Protein AF-A0A3P7LP41-F1 (afdb_monomer_lite)

InterPro domains:
  IPR001951 Histone H4 [PR00623] (15-35)
  IPR001951 Histone H4 [PR00623] (37-51)
  IPR001951 Histone H4 [PR00623] (52-64)
  IPR001951 Histone H4 [PR00623] (64-75)
  IPR001951 Histone H4 [PTHR10484] (1-75)
  IPR001951 Histone H4 [SM00417] (6-65)
  IPR001951 Histone H4 [cd22912] (1-74)
  IPR009072 Histone-fold [G3DSA:1.10.20.10] (1-73)
  IPR009072 Histone-fold [SSF47113] (1-75)
  IPR035425 CENP-T/Histone H4, histone fold [PF15511] (19-71)

Organism: Strongylus vulgaris (NCBI:txid40348)

Sequence (102 aa):
NIQGITKPAIRRLARRGGVKRISGLIYEETRGVLKVFLENVIRDAVTYCEHAKRKTVTAMDVVYALKRQGRTLYEEPNNSNPTALFRATIRIFEYHVGRIRE

Radius of gyration: 16.46 Å; chains: 1; bounding box: 38×28×38 Å

Secondary structure (DSSP, 8-state):
-GGGS-HHHHHHHHHHTT-----TTHHHHHHHHHHHHHHHHHHHHHHHHHHTT-SS--HHHHHHHHHHTT------TT---THHHHHHHHHHHHHHHGGG--

Foldseek 3Di:
DLPVCDPVNVVVVCVVVVNDDDDPVVSVVVSVVVVVVCVQLVVQLVVVCVVVVHPDRDPVSSQVSCVVVVNHDDDDPPPPCCPVVVVVVVVVVCVVVVVVVD

pLDDT: mean 79.87, std 20.14, range [42.59, 96.94]

Structure (mmCIF, N/CA/C/O backbone):
data_AF-A0A3P7LP41-F1
#
_entry.id   AF-A0A3P7LP41-F1
#
loop_
_atom_site.group_PDB
_atom_site.id
_atom_site.type_symbol
_atom_site.label_atom_id
_atom_site.label_alt_id
_atom_site.label_comp_id
_atom_site.label_asym_id
_atom_site.label_entity_id
_atom_site.label_seq_id
_atom_site.pdbx_PDB_ins_code
_atom_site.Cartn_x
_atom_site.Cartn_y
_atom_site.Cartn_z
_atom_site.occupancy
_atom_site.B_iso_or_equiv
_atom_site.auth_seq_id
_atom_site.auth_comp_id
_atom_site.auth_asym_id
_atom_site.auth_atom_id
_atom_site.pdbx_PDB_model_num
ATOM 1 N N . ASN A 1 1 ? 5.322 6.650 4.846 1.00 85.25 1 ASN A N 1
ATOM 2 C CA . ASN A 1 1 ? 6.224 7.223 3.819 1.00 85.25 1 ASN A CA 1
ATOM 3 C C . ASN A 1 1 ? 6.304 6.258 2.638 1.00 85.25 1 ASN A C 1
ATOM 5 O O . ASN A 1 1 ? 6.669 5.109 2.849 1.00 85.25 1 ASN A O 1
ATOM 9 N N . ILE A 1 2 ? 5.953 6.688 1.421 1.00 89.38 2 ILE A N 1
ATOM 10 C CA . ILE A 1 2 ? 5.900 5.801 0.244 1.00 89.38 2 ILE A CA 1
ATOM 11 C C . ILE A 1 2 ? 7.287 5.460 -0.330 1.00 89.38 2 ILE A C 1
ATOM 13 O O . ILE A 1 2 ? 7.479 4.392 -0.912 1.00 89.38 2 ILE A O 1
ATOM 17 N N . GLN A 1 3 ? 8.287 6.314 -0.094 1.00 90.50 3 GLN A N 1
ATOM 18 C CA . GLN A 1 3 ? 9.660 6.092 -0.563 1.00 90.50 3 GLN A CA 1
ATOM 19 C C . GLN A 1 3 ? 10.399 4.997 0.226 1.00 90.50 3 GLN A C 1
ATOM 21 O O . GLN A 1 3 ? 11.425 4.495 -0.230 1.00 90.50 3 GLN A O 1
ATOM 26 N N . GLY A 1 4 ? 9.839 4.555 1.361 1.00 93.12 4 GLY A N 1
ATOM 27 C CA . GLY A 1 4 ? 10.327 3.386 2.102 1.00 93.12 4 GLY A CA 1
ATOM 28 C C . GLY A 1 4 ? 10.204 2.075 1.315 1.00 93.12 4 GLY A C 1
ATOM 29 O O . GLY A 1 4 ? 10.935 1.121 1.580 1.00 93.12 4 GLY A O 1
ATOM 30 N N . ILE A 1 5 ? 9.339 2.029 0.295 1.00 93.31 5 ILE A N 1
ATOM 31 C CA . ILE A 1 5 ? 9.289 0.921 -0.660 1.00 93.31 5 ILE A CA 1
ATOM 32 C C . ILE A 1 5 ? 10.405 1.121 -1.686 1.00 93.31 5 ILE A C 1
ATOM 34 O O . ILE A 1 5 ? 10.312 1.944 -2.599 1.00 93.31 5 ILE A O 1
ATOM 38 N N . THR A 1 6 ? 11.498 0.383 -1.508 1.00 96.25 6 THR A N 1
ATOM 39 C CA . THR A 1 6 ? 12.721 0.559 -2.299 1.00 96.25 6 THR A CA 1
ATOM 40 C C . THR A 1 6 ? 12.633 -0.120 -3.671 1.00 96.25 6 THR A C 1
ATOM 42 O O . THR A 1 6 ? 11.956 -1.137 -3.852 1.00 96.25 6 THR A O 1
ATOM 45 N N . LYS A 1 7 ? 13.381 0.396 -4.661 1.00 95.38 7 LYS A N 1
ATOM 46 C CA . LYS A 1 7 ? 13.454 -0.196 -6.014 1.00 95.38 7 LYS A CA 1
ATOM 47 C C . LYS A 1 7 ? 13.834 -1.694 -6.003 1.00 95.38 7 LYS A C 1
ATOM 49 O O . LYS A 1 7 ? 13.221 -2.453 -6.758 1.00 95.38 7 LYS A O 1
ATOM 54 N N . PRO A 1 8 ? 14.775 -2.174 -5.156 1.00 96.06 8 PRO A N 1
ATOM 55 C CA . PRO A 1 8 ? 15.054 -3.606 -5.031 1.00 96.06 8 PRO A CA 1
ATOM 56 C C . PRO A 1 8 ? 13.862 -4.433 -4.532 1.00 96.06 8 PRO A C 1
ATOM 58 O O . PRO A 1 8 ? 13.678 -5.553 -5.006 1.00 96.06 8 PRO A O 1
ATOM 61 N N . ALA A 1 9 ? 13.034 -3.908 -3.621 1.00 96.00 9 ALA A N 1
ATOM 62 C CA . ALA A 1 9 ? 11.843 -4.611 -3.138 1.00 96.00 9 ALA A CA 1
ATOM 63 C C . ALA A 1 9 ? 10.814 -4.815 -4.260 1.00 96.00 9 ALA A C 1
ATOM 65 O O . ALA A 1 9 ? 10.357 -5.938 -4.475 1.00 96.00 9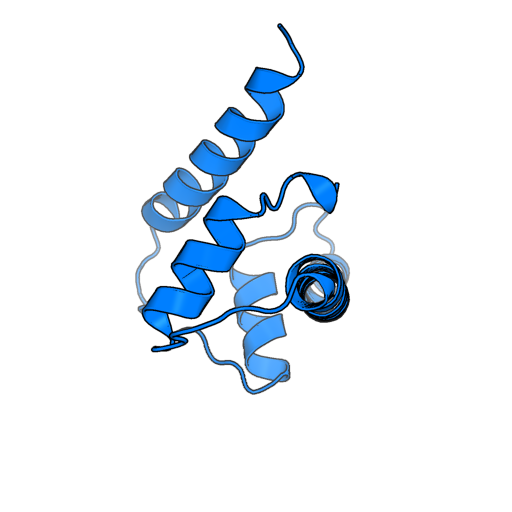 ALA A O 1
ATOM 66 N N . ILE A 1 10 ? 10.545 -3.762 -5.040 1.00 95.75 10 ILE A N 1
ATOM 67 C CA . ILE A 1 10 ? 9.672 -3.828 -6.223 1.00 95.75 10 ILE A CA 1
ATOM 68 C C . ILE A 1 10 ? 10.229 -4.828 -7.242 1.00 95.75 10 ILE A C 1
ATOM 70 O O . ILE A 1 10 ? 9.490 -5.654 -7.775 1.00 95.75 10 ILE A O 1
ATOM 74 N N . ARG A 1 11 ? 11.551 -4.826 -7.465 1.00 96.62 11 ARG A N 1
ATOM 75 C CA . ARG A 1 11 ? 12.195 -5.799 -8.357 1.00 96.62 11 ARG A CA 1
ATOM 76 C C . ARG A 1 11 ? 11.952 -7.233 -7.886 1.00 96.62 11 ARG A C 1
ATOM 78 O O . ARG A 1 11 ? 11.575 -8.054 -8.712 1.00 96.62 11 ARG A O 1
ATOM 85 N N . ARG A 1 12 ? 12.130 -7.542 -6.594 1.00 96.94 12 ARG A N 1
ATOM 86 C CA . ARG A 1 12 ? 11.881 -8.896 -6.054 1.00 96.94 12 ARG A CA 1
ATOM 87 C C . ARG A 1 12 ? 10.436 -9.350 -6.274 1.00 96.94 12 ARG A C 1
ATOM 89 O O . ARG A 1 12 ? 10.228 -10.493 -6.672 1.00 96.94 12 ARG A O 1
ATOM 96 N N . LEU A 1 13 ? 9.460 -8.459 -6.082 1.00 94.75 13 LEU A N 1
ATOM 97 C CA . LEU A 1 13 ? 8.048 -8.749 -6.360 1.00 94.75 13 LEU A CA 1
ATOM 98 C C . LEU A 1 13 ? 7.806 -9.035 -7.846 1.00 94.75 13 LEU A C 1
ATOM 100 O O . LEU A 1 13 ? 7.236 -10.067 -8.187 1.00 94.75 13 LEU A O 1
ATOM 104 N N . ALA A 1 14 ? 8.313 -8.177 -8.732 1.00 95.50 14 ALA A N 1
ATOM 105 C CA . ALA A 1 14 ? 8.184 -8.364 -10.175 1.00 95.50 14 ALA A CA 1
ATOM 106 C C . ALA A 1 14 ? 8.852 -9.668 -10.650 1.00 95.50 14 ALA A C 1
ATOM 108 O O . ALA A 1 14 ? 8.296 -10.376 -11.486 1.00 95.50 14 ALA A O 1
ATOM 109 N N . ARG A 1 15 ? 10.011 -10.040 -10.083 1.00 96.88 15 ARG A N 1
ATOM 110 C CA . ARG A 1 15 ? 10.654 -11.333 -10.380 1.00 96.88 15 ARG A CA 1
ATOM 111 C C . ARG A 1 15 ? 9.798 -12.516 -9.946 1.00 96.88 15 ARG A C 1
ATOM 113 O O . ARG A 1 15 ? 9.682 -13.462 -10.714 1.00 96.88 15 ARG A O 1
ATOM 120 N N . ARG A 1 16 ? 9.172 -12.452 -8.765 1.00 96.69 16 ARG A N 1
ATOM 121 C CA . ARG A 1 16 ? 8.227 -13.486 -8.312 1.00 96.69 16 ARG A CA 1
ATOM 122 C C . ARG A 1 16 ? 7.037 -13.624 -9.268 1.00 96.69 16 ARG A C 1
ATOM 124 O O . ARG A 1 16 ? 6.569 -14.731 -9.478 1.00 96.69 16 ARG A O 1
ATOM 131 N N . GLY A 1 17 ? 6.604 -12.524 -9.883 1.00 94.75 17 GLY A N 1
ATOM 132 C CA . GLY A 1 17 ? 5.594 -12.519 -10.945 1.00 94.75 17 GLY A CA 1
ATOM 133 C C . GLY A 1 17 ? 6.104 -12.900 -12.344 1.00 94.75 17 GLY A C 1
ATOM 134 O O . GLY A 1 17 ? 5.377 -12.700 -13.308 1.00 94.75 17 GLY A O 1
ATOM 135 N N . GLY A 1 18 ? 7.345 -13.381 -12.500 1.00 95.50 18 GLY A N 1
ATOM 136 C CA . GLY A 1 18 ? 7.890 -13.808 -13.799 1.00 95.50 18 GLY A CA 1
ATOM 137 C C . GLY A 1 18 ? 8.335 -12.673 -14.731 1.00 95.50 18 GLY A C 1
ATOM 138 O O . GLY A 1 18 ? 8.662 -12.905 -15.894 1.00 95.50 18 GLY A O 1
ATOM 139 N N . VAL A 1 19 ? 8.392 -11.429 -14.250 1.00 95.56 19 VAL A N 1
ATOM 140 C CA . VAL A 1 19 ? 8.746 -10.273 -15.086 1.00 95.56 19 VAL A CA 1
ATOM 141 C C . VAL A 1 19 ? 10.241 -10.296 -15.415 1.00 95.56 19 VAL A C 1
ATOM 143 O O . VAL A 1 19 ? 11.077 -10.242 -14.509 1.00 95.56 19 VAL A O 1
ATOM 146 N N . LYS A 1 20 ? 10.601 -10.328 -16.711 1.00 95.12 20 LYS A N 1
ATOM 147 C CA . LYS A 1 20 ? 11.998 -10.398 -17.206 1.00 95.12 20 LYS A CA 1
ATOM 148 C C . LYS A 1 20 ? 12.689 -9.035 -17.371 1.00 95.12 20 LYS A C 1
ATOM 150 O O . LYS A 1 20 ? 13.871 -8.912 -17.035 1.00 95.12 20 LYS A O 1
ATOM 155 N N . ARG A 1 21 ? 11.992 -7.997 -17.835 1.00 95.19 21 ARG A N 1
ATOM 156 C CA . ARG A 1 21 ? 12.515 -6.620 -17.952 1.00 95.19 21 ARG A CA 1
ATOM 157 C C . ARG A 1 21 ? 11.529 -5.644 -17.314 1.00 95.19 21 ARG A C 1
ATOM 159 O O . ARG A 1 21 ? 10.330 -5.865 -17.385 1.00 95.19 21 ARG A O 1
ATOM 166 N N . ILE A 1 22 ? 12.042 -4.605 -16.658 1.00 94.88 2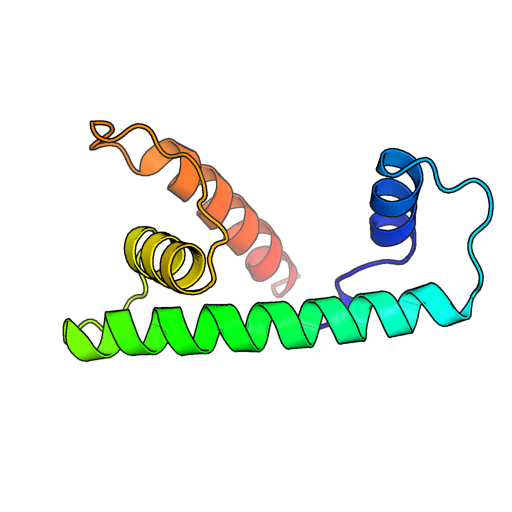2 ILE A N 1
ATOM 167 C CA . ILE A 1 22 ? 11.237 -3.637 -15.899 1.00 94.88 22 ILE A CA 1
ATOM 168 C C . ILE A 1 22 ? 11.633 -2.234 -16.356 1.00 94.88 22 ILE A C 1
ATOM 170 O O . ILE A 1 22 ? 12.818 -1.898 -16.309 1.00 94.88 22 ILE A O 1
ATOM 174 N N . SER A 1 23 ? 10.652 -1.438 -16.784 1.00 95.38 23 SER A N 1
ATOM 175 C CA . SER A 1 23 ? 10.841 -0.025 -17.138 1.00 95.38 23 SER A CA 1
ATOM 176 C C . SER A 1 23 ? 11.044 0.846 -15.891 1.00 95.38 23 SER A C 1
ATOM 178 O O . SER A 1 23 ? 10.557 0.520 -14.808 1.00 95.38 23 SER A O 1
ATOM 180 N N . GLY A 1 24 ? 11.743 1.975 -16.039 1.00 93.12 24 GLY A N 1
ATOM 181 C CA . GLY A 1 24 ? 11.981 2.933 -14.955 1.00 93.12 24 GLY A CA 1
ATOM 182 C C . GLY A 1 24 ? 10.702 3.544 -14.371 1.00 93.12 24 GLY A C 1
ATOM 183 O O . GLY A 1 24 ? 10.639 3.774 -13.167 1.00 93.12 24 GLY A O 1
ATOM 184 N N . LEU A 1 25 ? 9.663 3.735 -15.188 1.00 94.38 25 LEU A N 1
ATOM 185 C CA . LEU A 1 25 ? 8.395 4.340 -14.753 1.00 94.38 25 LEU A CA 1
ATOM 186 C C . LEU A 1 25 ? 7.598 3.438 -13.793 1.00 94.38 25 LEU A C 1
ATOM 188 O O . LEU A 1 25 ? 6.863 3.927 -12.940 1.00 94.38 25 LEU A O 1
ATOM 192 N N . ILE A 1 26 ? 7.810 2.118 -13.857 1.00 95.50 26 ILE A N 1
ATOM 193 C CA . ILE A 1 26 ? 7.083 1.137 -13.037 1.00 95.50 26 ILE A CA 1
ATOM 194 C C . ILE A 1 26 ? 7.347 1.323 -11.539 1.00 95.50 26 ILE A C 1
ATOM 196 O O . ILE A 1 26 ? 6.494 0.971 -10.727 1.00 95.50 26 ILE A O 1
ATOM 200 N N . TYR A 1 27 ? 8.499 1.873 -11.141 1.00 94.75 27 TYR A N 1
ATOM 201 C CA . TYR A 1 27 ? 8.802 2.048 -9.717 1.00 94.75 27 TYR A CA 1
ATOM 202 C C . TYR A 1 27 ? 7.865 3.053 -9.042 1.00 94.75 27 TYR A C 1
ATOM 204 O O . TYR A 1 27 ? 7.468 2.827 -7.900 1.00 94.75 27 TYR A O 1
ATOM 212 N N . GLU A 1 28 ? 7.521 4.150 -9.716 1.00 95.19 28 GLU A N 1
ATOM 213 C CA . GLU A 1 28 ? 6.581 5.133 -9.165 1.00 95.19 28 GLU A CA 1
ATOM 214 C C . GLU A 1 28 ? 5.135 4.669 -9.346 1.00 95.19 28 GLU A C 1
ATOM 216 O O . GLU A 1 28 ? 4.359 4.741 -8.396 1.00 95.19 28 GLU A O 1
ATOM 221 N N . GLU A 1 29 ? 4.803 4.057 -10.485 1.00 95.69 29 GLU A N 1
ATOM 222 C CA . GLU A 1 29 ? 3.460 3.511 -10.719 1.00 95.69 29 GLU A CA 1
ATOM 223 C C . GLU A 1 29 ? 3.080 2.454 -9.671 1.00 95.69 29 GLU A C 1
ATOM 225 O O . GLU A 1 29 ? 2.026 2.520 -9.040 1.00 95.69 29 GLU A O 1
ATOM 230 N N . THR A 1 30 ? 3.993 1.518 -9.382 1.00 95.81 30 THR A N 1
ATOM 231 C CA . THR A 1 30 ? 3.771 0.479 -8.360 1.00 95.81 30 THR A CA 1
ATOM 232 C C . THR A 1 30 ? 3.537 1.093 -6.978 1.00 95.81 30 THR A C 1
ATOM 234 O O . THR A 1 30 ? 2.740 0.579 -6.192 1.00 95.81 30 THR A O 1
ATOM 237 N N . ARG A 1 31 ? 4.220 2.200 -6.662 1.00 95.81 31 ARG A N 1
ATOM 238 C CA . ARG A 1 31 ? 4.021 2.928 -5.403 1.00 95.81 31 ARG A CA 1
ATOM 239 C C . ARG A 1 31 ? 2.658 3.613 -5.358 1.00 95.81 31 ARG A C 1
ATOM 241 O O . ARG A 1 31 ? 2.010 3.561 -4.314 1.00 95.81 31 ARG A O 1
ATOM 248 N N . GLY A 1 32 ? 2.215 4.199 -6.469 1.00 96.12 32 GLY A N 1
ATOM 249 C CA . GLY A 1 32 ? 0.876 4.775 -6.609 1.00 96.12 32 GLY A CA 1
ATOM 250 C C . GLY A 1 32 ? -0.217 3.736 -6.359 1.00 96.12 32 GLY A C 1
ATOM 251 O O . GLY A 1 32 ? -1.047 3.916 -5.467 1.00 96.12 32 GLY A O 1
ATOM 252 N N . VAL A 1 33 ? -0.148 2.599 -7.053 1.00 95.44 33 VAL A N 1
ATOM 253 C CA . VAL A 1 33 ? -1.108 1.492 -6.896 1.00 95.44 33 VAL A CA 1
ATOM 254 C C . VAL A 1 33 ? -1.132 0.966 -5.459 1.00 95.44 33 VAL A C 1
ATOM 256 O O . VAL A 1 33 ? -2.204 0.771 -4.885 1.00 95.44 33 VAL A O 1
ATOM 259 N N . LEU A 1 34 ? 0.041 0.769 -4.846 1.00 94.69 34 LEU A N 1
ATOM 260 C CA . LEU A 1 34 ? 0.130 0.302 -3.462 1.00 94.69 34 LEU A CA 1
ATOM 261 C C . LEU A 1 34 ? -0.503 1.294 -2.480 1.00 94.69 34 LEU A C 1
ATOM 263 O O . LEU A 1 34 ? -1.191 0.877 -1.549 1.00 94.69 34 LEU A O 1
ATOM 267 N N . LYS A 1 35 ? -0.285 2.596 -2.687 1.00 94.31 35 LYS A N 1
ATOM 268 C CA . LYS A 1 35 ? -0.865 3.645 -1.847 1.00 94.31 35 LYS A CA 1
ATOM 269 C C . LYS A 1 35 ? -2.393 3.612 -1.905 1.00 94.31 35 LYS A C 1
ATOM 271 O O . LYS A 1 35 ? -3.022 3.517 -0.856 1.00 94.31 35 LYS A O 1
ATOM 276 N N . VAL A 1 36 ? -2.969 3.604 -3.107 1.00 95.31 36 VAL A N 1
ATOM 277 C CA . VAL A 1 36 ? -4.430 3.558 -3.300 1.00 95.31 36 VAL A CA 1
ATOM 278 C C . VAL A 1 36 ? -5.030 2.298 -2.672 1.00 95.31 36 VAL A C 1
ATOM 280 O O . VAL A 1 36 ? -6.060 2.358 -2.002 1.00 95.31 36 VAL A O 1
ATOM 283 N N . PHE A 1 37 ? -4.368 1.150 -2.839 1.00 90.94 37 PHE A N 1
ATOM 284 C CA . PHE A 1 37 ? -4.814 -0.095 -2.221 1.00 90.94 37 PHE A CA 1
ATOM 285 C C . PHE A 1 37 ? -4.862 0.006 -0.688 1.00 90.94 37 PHE A C 1
ATOM 287 O O . PHE A 1 37 ? -5.881 -0.328 -0.083 1.00 90.94 37 PHE A O 1
ATOM 294 N N . LEU A 1 38 ? -3.787 0.496 -0.063 1.00 92.69 38 LEU A N 1
ATOM 295 C CA . LEU A 1 38 ? -3.717 0.639 1.393 1.00 92.69 38 LEU A CA 1
ATOM 296 C C . LEU A 1 38 ? -4.728 1.659 1.923 1.00 92.69 38 LEU A C 1
ATOM 298 O O . LEU A 1 38 ? -5.352 1.399 2.946 1.00 92.69 38 LEU A O 1
ATOM 302 N N . GLU A 1 39 ? -4.935 2.777 1.229 1.00 94.44 39 GLU A N 1
ATOM 303 C CA . GLU A 1 39 ? -5.941 3.776 1.610 1.00 94.44 39 GLU A CA 1
ATOM 304 C C . GLU A 1 39 ? -7.347 3.174 1.672 1.00 94.44 39 GLU A C 1
ATOM 306 O O . GLU A 1 39 ? -8.092 3.445 2.613 1.00 94.44 39 GLU A O 1
ATOM 311 N N . ASN A 1 40 ? -7.700 2.314 0.714 1.00 92.25 40 ASN A N 1
ATOM 312 C CA . ASN A 1 40 ? -9.010 1.667 0.691 1.00 92.25 40 ASN A CA 1
ATOM 313 C C . ASN A 1 40 ? -9.183 0.648 1.822 1.00 92.25 40 ASN A C 1
ATOM 315 O O . ASN A 1 40 ? -10.217 0.648 2.484 1.00 92.25 40 ASN A O 1
ATOM 319 N N . VAL A 1 41 ? -8.180 -0.198 2.071 1.00 91.25 41 VAL A N 1
ATOM 320 C CA . VAL A 1 41 ? -8.244 -1.196 3.155 1.00 91.25 41 VAL A CA 1
ATOM 321 C C . VAL A 1 41 ? -8.255 -0.524 4.531 1.00 91.25 41 VAL A C 1
ATOM 323 O O . VAL A 1 41 ? -9.037 -0.912 5.395 1.00 91.25 41 VAL A O 1
ATOM 326 N N . ILE A 1 42 ? -7.419 0.498 4.738 1.00 93.44 42 ILE A N 1
ATOM 327 C CA . ILE A 1 42 ? -7.331 1.208 6.021 1.00 93.44 42 ILE A CA 1
ATOM 328 C C . ILE A 1 42 ? -8.630 1.957 6.313 1.00 93.44 42 ILE A C 1
ATOM 330 O O . ILE A 1 42 ? -9.090 1.917 7.450 1.00 93.44 42 ILE A O 1
ATOM 334 N N . ARG A 1 43 ? -9.244 2.597 5.309 1.00 94.38 43 ARG A N 1
ATOM 335 C CA . ARG A 1 43 ? -10.528 3.290 5.480 1.00 94.38 43 ARG A CA 1
ATOM 336 C C . ARG A 1 43 ? -11.589 2.350 6.049 1.00 94.38 43 ARG A C 1
ATOM 338 O O . ARG A 1 43 ? -12.200 2.668 7.062 1.00 94.38 43 ARG A O 1
ATOM 345 N N . ASP A 1 44 ? -11.727 1.171 5.450 1.00 92.56 44 ASP A N 1
ATOM 346 C CA . ASP A 1 44 ? -12.691 0.164 5.891 1.00 92.56 44 ASP A CA 1
ATOM 347 C C . ASP A 1 44 ? -12.344 -0.394 7.285 1.00 92.56 44 ASP A C 1
ATOM 349 O O . ASP A 1 44 ? -13.220 -0.518 8.142 1.00 92.56 44 ASP A O 1
ATOM 353 N N . ALA A 1 45 ? -11.065 -0.685 7.550 1.00 91.00 45 ALA A N 1
ATOM 354 C CA . ALA A 1 45 ? -10.620 -1.201 8.847 1.00 91.00 45 ALA A CA 1
ATOM 355 C C . ALA A 1 45 ? -10.850 -0.193 9.990 1.00 91.00 45 ALA A C 1
ATOM 357 O O . ALA A 1 45 ? -11.261 -0.574 11.088 1.00 91.00 45 ALA A O 1
ATOM 358 N N . VAL A 1 46 ? -10.628 1.100 9.734 1.00 94.56 46 VAL A N 1
ATOM 359 C CA . VAL A 1 46 ? -10.907 2.172 10.701 1.00 94.56 46 VAL A CA 1
ATOM 360 C C . VAL A 1 46 ? -12.408 2.286 10.955 1.00 94.56 46 VAL A C 1
ATOM 362 O O . VAL A 1 46 ? -12.802 2.351 12.116 1.00 94.56 46 VAL A O 1
ATOM 365 N N . THR A 1 47 ? -13.252 2.192 9.920 1.00 94.94 47 THR A N 1
ATOM 366 C CA . THR A 1 47 ? -14.715 2.178 10.094 1.00 94.94 47 THR A CA 1
ATOM 367 C C . THR A 1 47 ? -15.175 1.040 11.015 1.00 94.94 47 THR A C 1
ATOM 369 O O . THR A 1 47 ? -16.014 1.262 11.888 1.00 94.94 47 THR A O 1
ATOM 372 N N . TYR A 1 48 ? -14.604 -0.165 10.892 1.00 90.75 48 TYR A N 1
ATOM 373 C CA . TYR A 1 48 ? -14.912 -1.273 11.808 1.00 90.75 48 TYR A CA 1
ATOM 374 C C . TYR A 1 48 ? -14.451 -1.006 13.249 1.00 90.75 48 TYR A C 1
ATOM 376 O O . TYR A 1 48 ? -15.183 -1.295 14.201 1.00 90.75 48 TYR A O 1
ATOM 384 N N . CYS A 1 49 ? -13.268 -0.415 13.422 1.00 91.62 49 CYS A N 1
ATOM 385 C CA . CYS A 1 49 ? -12.740 -0.051 14.736 1.00 91.62 49 CYS A CA 1
ATOM 386 C C . CYS A 1 49 ? -13.611 1.010 15.436 1.00 91.62 49 CYS A C 1
ATOM 388 O O . CYS A 1 49 ? -13.940 0.863 16.619 1.00 91.62 49 CYS A O 1
ATOM 390 N N . GLU A 1 50 ? -14.018 2.045 14.699 1.00 94.25 50 GLU A N 1
ATOM 391 C CA . GLU A 1 50 ? -14.889 3.121 15.183 1.00 94.25 50 GLU A CA 1
ATOM 392 C C . GLU A 1 50 ? -16.282 2.598 15.540 1.00 94.25 50 GLU A C 1
ATOM 394 O O . GLU A 1 50 ? -16.802 2.919 16.611 1.00 94.25 50 GLU A O 1
ATOM 399 N N . HIS A 1 51 ? -16.856 1.722 14.705 1.00 93.94 51 HIS A N 1
ATOM 400 C CA . HIS A 1 51 ? -18.142 1.079 14.986 1.00 93.94 51 HIS A CA 1
ATOM 401 C C . HIS A 1 51 ? -18.113 0.279 16.297 1.00 93.94 51 HIS A C 1
ATOM 403 O O . HIS A 1 51 ? -19.070 0.296 17.071 1.00 93.94 51 HIS A O 1
ATOM 409 N N . ALA A 1 52 ? -16.982 -0.363 16.592 1.00 92.50 52 ALA A N 1
ATOM 410 C CA . ALA A 1 52 ? -16.764 -1.091 17.837 1.00 92.50 52 ALA A CA 1
ATOM 411 C C . ALA A 1 52 ? -16.354 -0.198 19.028 1.00 92.50 52 ALA A C 1
ATOM 413 O O . ALA A 1 52 ? -16.022 -0.728 20.090 1.00 92.50 52 ALA A O 1
ATOM 414 N N . LYS A 1 53 ? -16.351 1.137 18.875 1.00 94.25 53 LYS A N 1
ATOM 415 C CA . LYS A 1 53 ? -15.946 2.127 19.896 1.00 94.25 53 LYS A CA 1
ATOM 416 C C . LYS A 1 53 ? -14.533 1.894 20.455 1.00 94.25 53 LYS A C 1
ATOM 418 O O . LYS A 1 53 ? -14.236 2.253 21.596 1.00 94.25 53 LYS A O 1
ATOM 423 N N . ARG A 1 54 ? -13.648 1.293 19.656 1.00 92.75 54 ARG A N 1
ATOM 424 C CA . ARG A 1 54 ? -12.245 1.044 20.010 1.00 92.75 54 ARG A CA 1
ATOM 425 C C . ARG A 1 54 ? -11.358 2.138 19.426 1.00 92.75 54 ARG A C 1
ATOM 427 O O . ARG A 1 54 ? -11.631 2.670 18.357 1.00 92.75 54 ARG A O 1
ATOM 43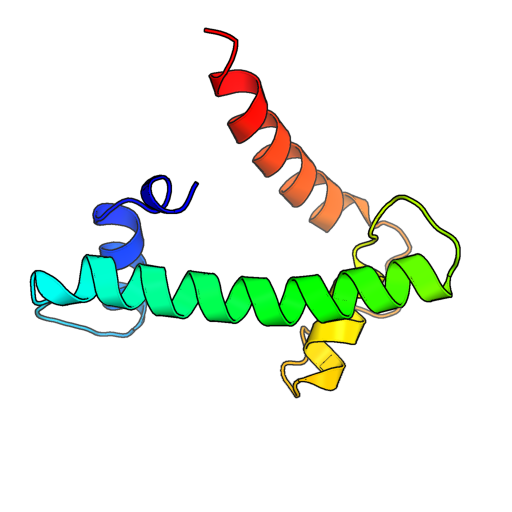4 N N . LYS A 1 55 ? -10.259 2.445 20.121 1.00 90.25 55 LYS A N 1
ATOM 435 C CA . LYS A 1 55 ? -9.205 3.357 19.633 1.00 90.25 55 LYS A CA 1
ATOM 436 C C . LYS A 1 55 ? -8.036 2.624 18.964 1.00 90.25 55 LYS A C 1
ATOM 438 O O . LYS A 1 55 ? -7.145 3.265 18.419 1.00 90.25 55 LYS A O 1
ATOM 443 N N . THR A 1 56 ? -8.043 1.292 19.015 1.00 89.56 56 THR A N 1
ATOM 444 C CA . THR A 1 56 ? -6.977 0.431 18.497 1.00 89.56 56 THR A CA 1
ATOM 445 C C . THR A 1 56 ? -7.554 -0.514 17.454 1.00 89.56 56 THR A C 1
ATOM 447 O O . THR A 1 56 ? -8.435 -1.323 17.768 1.00 89.56 56 THR A O 1
ATOM 450 N N . VAL A 1 57 ? -7.035 -0.419 16.228 1.00 87.50 57 VAL A N 1
ATOM 451 C CA . VAL A 1 57 ? -7.365 -1.331 15.127 1.00 87.50 57 VAL A CA 1
ATOM 452 C C . VAL A 1 57 ? -6.782 -2.709 15.437 1.00 87.50 57 VAL A C 1
ATOM 454 O O . VAL A 1 57 ? -5.605 -2.839 15.776 1.00 87.50 57 VAL A O 1
ATOM 457 N N . THR A 1 58 ? -7.617 -3.737 15.338 1.00 88.44 58 THR A N 1
ATOM 458 C CA . THR A 1 58 ? -7.252 -5.141 15.567 1.00 88.44 58 THR A CA 1
ATOM 459 C C . THR A 1 58 ? -7.029 -5.867 14.241 1.00 88.44 58 THR A C 1
ATOM 461 O O . THR A 1 58 ? 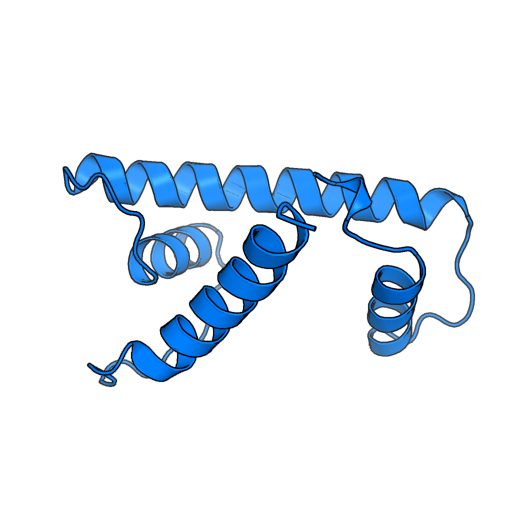-7.455 -5.400 13.185 1.00 88.44 58 THR A O 1
ATOM 464 N N . ALA A 1 59 ? -6.393 -7.043 14.280 1.00 87.25 59 ALA A N 1
ATOM 465 C CA . ALA A 1 59 ? -6.216 -7.879 13.088 1.00 87.25 59 ALA A CA 1
ATOM 466 C C . ALA A 1 59 ? -7.563 -8.233 12.425 1.00 87.25 59 ALA A C 1
ATOM 468 O O . ALA A 1 59 ? -7.685 -8.167 11.205 1.00 87.25 59 ALA A O 1
ATOM 469 N N . MET A 1 60 ? -8.600 -8.488 13.231 1.00 87.50 60 MET A N 1
ATOM 470 C CA . MET A 1 60 ? -9.941 -8.811 12.737 1.00 87.50 60 MET A CA 1
ATOM 471 C C . MET A 1 60 ? -10.566 -7.681 11.918 1.00 87.50 60 MET A C 1
ATOM 473 O O . MET A 1 60 ? -11.224 -7.951 10.918 1.00 87.50 60 MET A O 1
ATOM 477 N N . ASP A 1 61 ? -10.330 -6.419 12.288 1.00 89.38 61 ASP A N 1
ATOM 478 C CA . ASP A 1 61 ? -10.853 -5.274 11.530 1.00 89.38 61 ASP A CA 1
ATOM 479 C C . ASP A 1 61 ? -10.271 -5.247 10.102 1.00 89.38 61 ASP A C 1
ATOM 481 O O . ASP A 1 61 ? -10.976 -4.944 9.138 1.00 89.38 61 ASP A O 1
ATOM 485 N N . VAL A 1 62 ? -9.000 -5.641 9.948 1.00 88.94 62 VAL A N 1
ATOM 486 C CA . VAL A 1 62 ? -8.330 -5.760 8.642 1.00 88.94 62 VAL A CA 1
ATOM 487 C C . VAL A 1 62 ? -8.863 -6.959 7.855 1.00 88.94 62 VAL A C 1
ATOM 489 O O . VAL A 1 62 ? -9.122 -6.838 6.658 1.00 88.94 62 VAL A O 1
ATOM 492 N N . VAL A 1 63 ? -9.075 -8.101 8.511 1.00 90.50 63 VAL A N 1
ATOM 493 C CA . VAL A 1 63 ? -9.647 -9.307 7.884 1.00 90.50 63 VAL A CA 1
ATOM 494 C C . VAL A 1 63 ? -11.049 -9.025 7.350 1.00 90.50 63 VAL A C 1
ATOM 496 O O . VAL A 1 63 ? -11.367 -9.388 6.215 1.00 90.50 63 VAL A O 1
ATOM 499 N N . TYR A 1 64 ? -11.878 -8.319 8.120 1.00 89.31 64 TYR A N 1
ATOM 500 C CA . TYR A 1 64 ? -13.217 -7.926 7.688 1.00 89.31 64 TYR A CA 1
ATOM 501 C C . TYR A 1 64 ? -13.192 -6.903 6.550 1.00 89.31 64 TYR A C 1
ATOM 503 O O . TYR A 1 64 ? -13.931 -7.075 5.577 1.00 89.31 64 TYR A O 1
ATOM 511 N N . ALA A 1 65 ? -12.307 -5.904 6.606 1.00 90.19 65 ALA A N 1
ATOM 512 C CA . ALA A 1 65 ? -12.099 -4.958 5.506 1.00 90.19 65 ALA A CA 1
ATOM 513 C C . ALA A 1 65 ? -11.718 -5.668 4.197 1.00 90.19 65 ALA A C 1
ATOM 515 O O . ALA A 1 65 ? -12.297 -5.412 3.140 1.00 90.19 65 ALA A O 1
ATOM 516 N N . LEU A 1 66 ? -10.793 -6.624 4.272 1.00 89.62 66 LEU A N 1
ATOM 517 C CA . LEU A 1 66 ? -10.350 -7.410 3.124 1.00 89.62 66 LEU A CA 1
ATOM 518 C C . LEU A 1 66 ? -11.455 -8.332 2.585 1.00 89.62 66 LEU A C 1
ATOM 520 O O . LEU A 1 66 ? -11.671 -8.394 1.370 1.00 89.62 66 LEU A O 1
ATOM 524 N N . LYS A 1 67 ? -12.217 -8.985 3.472 1.00 90.00 67 LYS A N 1
ATOM 525 C CA . LYS A 1 67 ? -13.365 -9.825 3.098 1.00 90.00 67 LYS A CA 1
ATOM 526 C C . LYS A 1 67 ? -14.453 -9.019 2.382 1.00 90.00 67 LYS A C 1
ATOM 528 O O . LYS A 1 67 ? -14.987 -9.491 1.380 1.00 90.00 67 LYS A O 1
ATOM 533 N N . ARG A 1 68 ? -14.737 -7.790 2.831 1.00 89.12 68 ARG A N 1
ATOM 534 C CA . ARG A 1 68 ? -15.700 -6.879 2.184 1.00 89.12 68 ARG A CA 1
ATOM 535 C C . ARG A 1 68 ? -15.303 -6.520 0.748 1.00 89.12 68 ARG A C 1
ATOM 537 O O . ARG A 1 68 ? -16.175 -6.363 -0.099 1.00 89.12 68 ARG A O 1
ATOM 544 N N . GLN A 1 69 ? -14.006 -6.433 0.461 1.00 84.88 69 GLN A N 1
ATOM 545 C CA . GLN A 1 69 ? -13.475 -6.151 -0.880 1.00 84.88 69 GLN A CA 1
ATOM 546 C C . GLN A 1 69 ? -13.298 -7.413 -1.748 1.00 84.88 69 GLN A C 1
ATOM 548 O O . GLN A 1 69 ? -12.686 -7.343 -2.815 1.00 84.88 69 GLN A O 1
ATOM 553 N N . GLY A 1 70 ? -13.781 -8.578 -1.293 1.00 86.69 70 GLY A N 1
ATOM 554 C CA . GLY A 1 70 ? -13.633 -9.855 -2.000 1.00 86.69 70 GLY A CA 1
ATOM 555 C C . GLY A 1 70 ? -12.213 -10.432 -1.965 1.00 86.69 70 GLY A C 1
ATOM 556 O O . GLY A 1 70 ? -11.887 -11.316 -2.754 1.00 86.69 70 GLY A O 1
ATOM 557 N N . ARG A 1 71 ? -11.348 -9.939 -1.070 1.00 82.31 71 ARG A N 1
ATOM 558 C CA . ARG A 1 71 ? -9.947 -10.364 -0.925 1.00 82.31 71 ARG A CA 1
ATOM 559 C C . ARG A 1 71 ? -9.772 -11.149 0.368 1.00 82.31 71 ARG A C 1
ATOM 561 O O . ARG A 1 71 ? -9.146 -10.677 1.305 1.00 82.31 71 ARG A O 1
ATOM 568 N N . THR A 1 72 ? -10.357 -12.338 0.446 1.00 74.62 72 THR A N 1
ATOM 569 C CA . THR A 1 72 ? -10.323 -13.145 1.673 1.00 74.62 72 THR A CA 1
ATOM 570 C C . THR A 1 72 ? -8.901 -13.607 1.992 1.00 74.62 72 THR A C 1
ATOM 572 O O . THR A 1 72 ? -8.288 -14.337 1.214 1.00 74.62 72 THR A O 1
ATOM 575 N N . LEU A 1 73 ? -8.387 -13.200 3.153 1.00 74.88 73 LEU A N 1
ATOM 576 C CA . LEU A 1 73 ? -7.194 -13.793 3.743 1.00 74.88 73 LEU A CA 1
ATOM 577 C C . LEU A 1 73 ? -7.632 -15.037 4.527 1.00 74.88 73 LEU A C 1
ATOM 579 O O . LEU A 1 73 ? -8.509 -14.939 5.383 1.00 74.88 73 LEU A O 1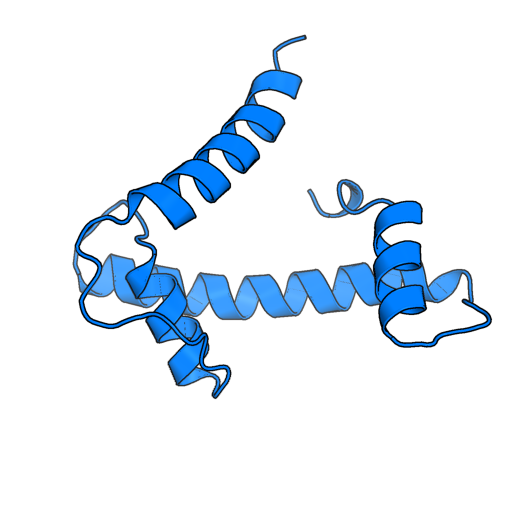
ATOM 583 N N . TYR A 1 74 ? -7.076 -16.205 4.205 1.00 64.00 74 TYR A N 1
ATOM 584 C CA . TYR A 1 74 ? -7.364 -17.428 4.953 1.00 64.00 74 TYR A CA 1
ATOM 585 C C . TYR A 1 74 ? -6.680 -17.354 6.324 1.00 64.00 74 TYR A C 1
ATOM 587 O O . TYR A 1 74 ? -5.453 -17.364 6.406 1.00 64.00 74 TYR A O 1
ATOM 595 N N . GLU A 1 75 ? -7.48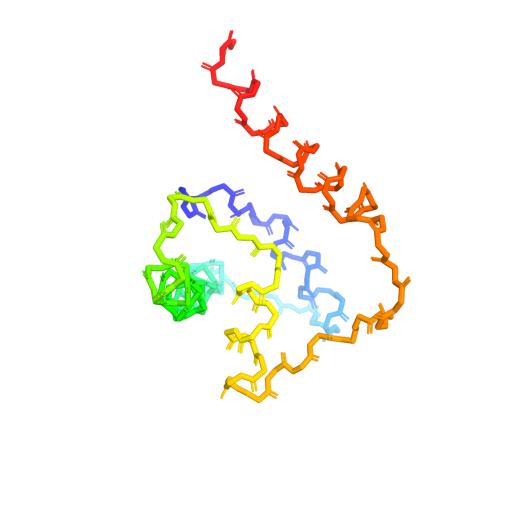3 -17.285 7.384 1.00 57.06 75 GLU A N 1
ATOM 596 C CA . GLU A 1 75 ? -7.056 -17.447 8.776 1.00 57.06 75 GLU A CA 1
ATOM 597 C C . GLU A 1 75 ? -7.689 -18.723 9.352 1.00 57.06 75 GLU A C 1
ATOM 599 O O . GLU A 1 75 ? -8.839 -19.042 9.042 1.00 57.06 75 GLU A O 1
ATOM 604 N N . GLU A 1 76 ? -6.950 -19.468 10.181 1.00 47.53 76 GLU A N 1
ATOM 605 C CA . GLU A 1 76 ? -7.518 -20.583 10.947 1.00 47.53 76 GLU A CA 1
ATOM 606 C C . GLU A 1 76 ? -8.482 -20.043 12.022 1.00 47.53 76 GLU A C 1
ATOM 608 O O . GLU A 1 76 ? -8.059 -19.266 12.882 1.00 47.53 76 GLU A O 1
ATOM 613 N N . PRO A 1 77 ? -9.759 -20.469 12.032 1.00 46.41 77 PRO A N 1
ATOM 614 C CA . PRO A 1 77 ? -10.810 -19.844 12.842 1.00 46.41 77 PRO A CA 1
ATOM 615 C C . PRO A 1 77 ? -10.685 -20.056 14.363 1.00 46.41 77 PRO A C 1
ATOM 617 O O . PRO A 1 77 ? -11.391 -19.391 15.114 1.00 46.41 77 PRO A O 1
ATOM 620 N N . ASN A 1 78 ? -9.785 -20.933 14.834 1.00 46.75 78 ASN A N 1
ATOM 621 C CA . ASN A 1 78 ? -9.666 -21.318 16.251 1.00 46.75 78 ASN A CA 1
ATOM 622 C C . ASN A 1 78 ? -8.335 -20.927 16.916 1.00 46.75 78 ASN A C 1
ATOM 624 O O . ASN A 1 78 ? -8.052 -21.378 18.027 1.00 46.75 78 ASN A O 1
ATOM 628 N N . ASN A 1 79 ? -7.511 -20.087 16.287 1.00 44.97 79 ASN A N 1
ATOM 629 C CA . ASN A 1 79 ? -6.295 -19.614 16.939 1.00 44.97 79 ASN A CA 1
ATOM 630 C C . ASN A 1 79 ? -6.580 -18.362 17.790 1.00 44.97 79 ASN A C 1
ATOM 632 O O . ASN A 1 79 ? -6.459 -17.228 17.334 1.00 44.97 79 ASN A O 1
ATOM 636 N N . SER A 1 80 ? -6.916 -18.574 19.062 1.00 47.78 80 SER A N 1
ATOM 637 C CA . SER A 1 80 ? -6.986 -17.531 20.098 1.00 47.78 80 SER A CA 1
ATOM 638 C C . SER A 1 80 ? -5.616 -16.942 20.474 1.00 47.78 80 SER A C 1
ATOM 640 O O . SER A 1 80 ? -5.540 -16.064 21.333 1.00 47.78 80 SER A O 1
ATOM 642 N N . ASN A 1 81 ? -4.529 -17.385 19.829 1.00 44.41 81 ASN A N 1
ATOM 643 C CA . ASN A 1 81 ? -3.197 -16.808 19.942 1.00 44.41 81 ASN A CA 1
ATOM 644 C C . ASN A 1 81 ? -2.918 -15.879 18.741 1.00 44.41 81 ASN A C 1
ATOM 646 O O . ASN A 1 81 ? -2.321 -16.301 17.744 1.00 44.41 81 ASN A O 1
ATOM 650 N N . PRO A 1 82 ? -3.248 -14.572 18.830 1.00 48.25 82 PRO A N 1
ATOM 651 C CA . PRO A 1 82 ? -2.843 -13.593 17.821 1.00 48.25 82 PRO A CA 1
ATOM 652 C C . PRO A 1 82 ? -1.314 -13.477 17.700 1.00 48.25 82 PRO A C 1
ATOM 654 O O . PRO A 1 82 ? -0.816 -12.869 16.763 1.00 48.25 82 PRO A O 1
ATOM 657 N N . THR A 1 83 ? -0.537 -14.076 18.604 1.00 51.81 83 THR A N 1
ATOM 658 C CA . THR A 1 83 ? 0.914 -13.929 18.769 1.00 51.81 83 THR A CA 1
ATOM 659 C C . THR A 1 83 ? 1.767 -14.237 17.538 1.00 51.81 83 THR A C 1
ATOM 661 O O . THR A 1 83 ? 2.827 -13.630 17.428 1.00 51.81 83 THR A O 1
ATOM 664 N N . ALA A 1 84 ? 1.363 -15.085 16.587 1.00 49.75 84 ALA A N 1
ATOM 665 C CA . ALA A 1 84 ? 2.163 -15.316 15.371 1.00 49.75 84 ALA A CA 1
ATOM 666 C C . ALA A 1 84 ? 2.106 -14.117 14.398 1.00 49.75 84 ALA A C 1
ATOM 668 O O . ALA A 1 84 ? 3.140 -13.626 13.938 1.00 49.75 84 ALA A O 1
ATOM 669 N N . LEU A 1 85 ? 0.903 -13.585 14.164 1.00 48.88 85 LEU A N 1
ATOM 670 C CA . LEU A 1 85 ? 0.653 -12.382 13.360 1.00 48.88 85 LEU A CA 1
ATOM 671 C C . LEU A 1 85 ? 1.011 -11.098 14.127 1.00 48.88 85 LEU A C 1
ATOM 673 O O . LEU A 1 85 ? 1.574 -10.170 13.549 1.00 48.88 85 LEU A O 1
ATOM 677 N N . PHE A 1 86 ? 0.782 -11.063 15.441 1.00 47.75 86 PHE A N 1
ATOM 678 C CA . PHE A 1 86 ? 1.140 -9.948 16.319 1.00 47.75 86 PHE A CA 1
ATOM 679 C C . PHE A 1 86 ? 2.659 -9.847 16.515 1.00 47.75 86 PHE A C 1
ATOM 681 O O . PHE A 1 86 ? 3.182 -8.741 16.474 1.00 47.75 86 PHE A O 1
ATOM 688 N N . ARG A 1 87 ? 3.410 -10.960 16.623 1.00 43.09 87 ARG A N 1
ATOM 689 C CA . ARG A 1 87 ? 4.890 -10.916 16.628 1.00 43.09 87 ARG A CA 1
ATOM 690 C C . ARG A 1 87 ? 5.450 -10.479 15.284 1.00 43.09 87 ARG A C 1
ATOM 692 O O . ARG A 1 87 ? 6.415 -9.726 15.272 1.00 43.09 87 ARG A O 1
ATOM 699 N N . ALA A 1 88 ? 4.869 -10.908 14.164 1.00 48.72 88 ALA A N 1
ATOM 700 C CA . ALA A 1 88 ? 5.298 -10.434 12.849 1.00 48.72 88 ALA A CA 1
ATOM 701 C C . ALA A 1 88 ? 5.009 -8.931 12.670 1.00 48.72 88 ALA A C 1
ATOM 703 O O . ALA A 1 88 ? 5.863 -8.194 12.182 1.00 48.72 88 ALA A O 1
ATOM 704 N N . THR A 1 89 ? 3.848 -8.461 13.133 1.00 50.78 89 THR A N 1
ATOM 705 C CA . THR A 1 89 ? 3.422 -7.059 13.004 1.00 50.78 89 THR A CA 1
ATOM 706 C C . THR A 1 89 ? 4.167 -6.134 13.974 1.00 50.78 89 THR A C 1
ATOM 708 O O . THR A 1 89 ? 4.670 -5.104 13.534 1.00 50.78 89 THR A O 1
ATOM 711 N N . ILE A 1 90 ? 4.345 -6.518 15.249 1.00 52.22 90 ILE A N 1
ATOM 712 C CA . ILE A 1 90 ? 5.177 -5.778 16.220 1.00 52.22 90 ILE A CA 1
ATOM 713 C C . ILE A 1 90 ? 6.636 -5.766 15.777 1.00 52.22 90 ILE A C 1
ATOM 715 O O . ILE A 1 90 ? 7.242 -4.707 15.791 1.00 52.22 90 ILE A O 1
ATOM 719 N N . ARG A 1 91 ? 7.201 -6.880 15.292 1.00 48.72 91 ARG A N 1
ATOM 720 C CA . ARG A 1 91 ? 8.599 -6.901 14.827 1.00 48.72 91 ARG A CA 1
ATOM 721 C C . ARG A 1 91 ? 8.809 -5.998 13.601 1.00 48.72 91 ARG A C 1
ATOM 723 O O . ARG A 1 91 ? 9.869 -5.395 13.468 1.00 48.72 91 ARG A O 1
ATOM 730 N N . ILE A 1 92 ? 7.806 -5.852 12.730 1.00 55.47 92 ILE A N 1
ATOM 731 C CA . ILE A 1 92 ? 7.841 -4.884 11.618 1.00 55.47 92 ILE A CA 1
ATOM 732 C C . ILE A 1 92 ? 7.711 -3.441 12.133 1.00 55.47 92 ILE A C 1
ATOM 734 O O . ILE A 1 92 ? 8.420 -2.563 11.641 1.00 55.47 92 ILE A O 1
ATOM 738 N N . PHE A 1 93 ? 6.854 -3.191 13.127 1.00 45.34 93 PHE A N 1
ATOM 739 C CA . PHE A 1 93 ? 6.658 -1.860 13.711 1.00 45.34 93 PHE A CA 1
ATOM 740 C C . PHE A 1 93 ? 7.869 -1.409 14.547 1.00 45.34 93 PHE A C 1
ATOM 742 O O . PHE A 1 93 ? 8.331 -0.286 14.378 1.00 45.34 93 PHE A O 1
ATOM 749 N N . GLU A 1 94 ? 8.461 -2.288 15.359 1.00 51.44 94 GLU A N 1
ATOM 750 C CA . GLU A 1 94 ? 9.698 -2.048 16.117 1.00 51.44 94 GLU A CA 1
ATOM 751 C C . GLU A 1 94 ? 10.906 -1.847 15.196 1.00 51.44 94 GLU A C 1
ATOM 753 O O . GLU A 1 94 ? 11.694 -0.934 15.423 1.00 51.44 94 GLU A O 1
ATOM 758 N N . TYR A 1 95 ? 11.021 -2.606 14.099 1.00 53.47 95 TYR A N 1
ATOM 759 C CA . TYR A 1 95 ? 12.069 -2.380 13.095 1.00 53.47 95 TYR A CA 1
ATOM 760 C C . TYR A 1 95 ? 11.948 -1.005 12.412 1.00 53.47 95 TYR A C 1
ATOM 762 O O . TYR A 1 95 ? 12.955 -0.404 12.039 1.00 53.47 95 TYR A O 1
ATOM 770 N N . HIS A 1 96 ? 10.728 -0.483 12.240 1.00 42.59 96 HIS A N 1
ATOM 771 C CA . HIS A 1 96 ? 10.507 0.826 11.616 1.00 42.59 96 HIS A CA 1
ATOM 772 C C . HIS A 1 96 ? 10.566 2.003 12.599 1.00 42.59 96 HIS A C 1
ATOM 774 O O . HIS A 1 96 ? 11.039 3.071 12.219 1.00 42.59 96 HIS A O 1
ATOM 780 N N . VAL A 1 97 ? 10.124 1.822 13.847 1.00 49.97 97 VAL A N 1
ATOM 781 C CA . VAL A 1 97 ? 10.157 2.859 14.894 1.00 49.97 97 VAL A CA 1
ATOM 782 C C . VAL A 1 97 ? 11.541 2.948 15.549 1.00 49.97 97 VAL A C 1
ATOM 784 O O . VAL A 1 97 ? 12.000 4.049 15.845 1.00 49.97 97 VAL A O 1
ATOM 787 N N . GLY A 1 98 ? 12.259 1.829 15.693 1.00 45.66 98 GLY A N 1
ATOM 788 C CA . GLY A 1 98 ? 13.626 1.800 16.228 1.00 45.66 98 GLY A CA 1
ATOM 789 C C . GLY A 1 98 ? 14.651 2.527 15.351 1.00 45.66 98 GLY A C 1
ATOM 790 O O . GLY A 1 98 ? 15.608 3.086 15.866 1.00 45.66 98 GLY A O 1
ATOM 791 N N . ARG A 1 99 ? 14.414 2.625 14.036 1.00 47.50 99 ARG A N 1
ATOM 792 C CA . ARG A 1 99 ? 15.317 3.303 13.085 1.00 47.50 99 ARG A CA 1
ATOM 793 C C . ARG A 1 99 ? 15.131 4.826 12.995 1.00 47.50 99 ARG A C 1
ATOM 795 O O . ARG A 1 99 ? 15.717 5.451 12.119 1.00 47.50 99 ARG A O 1
ATOM 802 N N . ILE A 1 100 ? 14.261 5.402 13.830 1.00 43.22 100 ILE A N 1
ATOM 803 C CA . ILE A 1 100 ? 14.011 6.854 13.932 1.00 43.22 100 ILE A CA 1
ATOM 804 C C . ILE A 1 100 ? 14.658 7.430 15.214 1.00 43.22 100 ILE A C 1
ATOM 806 O O . ILE A 1 100 ? 14.580 8.628 15.471 1.00 43.22 100 ILE A O 1
ATOM 810 N N . ARG A 1 101 ? 15.325 6.592 16.023 1.00 44.16 101 ARG A N 1
ATOM 811 C CA . ARG A 1 101 ? 16.065 6.999 17.232 1.00 44.16 101 ARG A CA 1
ATOM 812 C C . ARG A 1 101 ? 17.581 6.748 17.163 1.00 44.16 101 ARG A C 1
ATOM 814 O O . ARG A 1 101 ? 18.226 6.756 18.205 1.00 44.16 101 ARG A O 1
ATOM 821 N N . GLU A 1 102 ? 18.133 6.604 15.961 1.00 44.47 102 GLU A N 1
ATOM 822 C CA . GLU A 1 102 ? 19.572 6.740 15.675 1.00 44.47 102 GLU A CA 1
ATOM 823 C C . GLU A 1 102 ? 19.783 7.736 14.534 1.00 44.47 102 GLU A C 1
ATOM 825 O O . GLU A 1 102 ? 19.038 7.636 13.527 1.00 44.47 102 GLU A O 1
#